Protein AF-A0A139CPJ2-F1 (afdb_monomer_lite)

Sequence (89 aa):
MESIEKDIKENTSNQSLSSYEMGRDDVNVICTYGKIAVWFGRQTPEVVVGRILISISRIDKSAVHEVEIVCPFEKITEYESHGYVLVLR

Structure (mmCIF, N/CA/C/O backbone):
data_AF-A0A139CPJ2-F1
#
_entry.id   AF-A0A139CPJ2-F1
#
loop_
_atom_site.group_PDB
_atom_site.id
_atom_site.type_symbol
_atom_site.label_atom_id
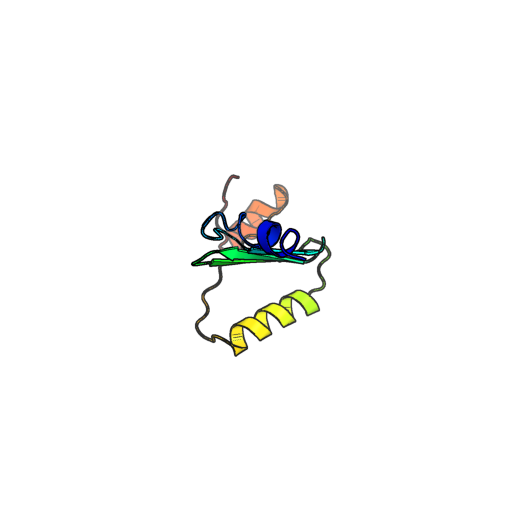_atom_site.label_alt_id
_atom_site.label_comp_id
_atom_site.label_asym_id
_atom_site.label_entity_id
_atom_site.label_seq_id
_atom_site.pdbx_PDB_ins_code
_atom_site.Cartn_x
_atom_site.Cartn_y
_atom_site.Cartn_z
_atom_site.occupancy
_atom_site.B_iso_or_equiv
_atom_site.auth_seq_id
_atom_site.auth_comp_id
_atom_site.auth_asym_id
_atom_site.auth_atom_id
_atom_site.pdbx_PDB_model_num
ATOM 1 N N . MET A 1 1 ? 17.478 -32.317 35.435 1.00 54.16 1 MET A N 1
ATOM 2 C CA . MET A 1 1 ? 16.232 -31.672 34.968 1.00 54.16 1 MET A CA 1
ATOM 3 C C . MET A 1 1 ? 16.108 -30.210 35.414 1.00 54.16 1 MET A C 1
ATOM 5 O O . MET A 1 1 ? 15.117 -29.600 35.073 1.00 54.16 1 MET A O 1
ATOM 9 N N . GLU A 1 2 ? 17.115 -29.603 36.060 1.00 49.72 2 GLU A N 1
ATOM 10 C CA . GLU A 1 2 ? 17.098 -28.164 36.415 1.00 49.72 2 GLU A CA 1
ATOM 11 C C . GLU A 1 2 ? 17.866 -27.260 35.431 1.00 49.72 2 GLU A C 1
ATOM 13 O O . GLU A 1 2 ? 17.843 -26.041 35.558 1.00 49.72 2 GLU A O 1
ATOM 18 N N . SER A 1 3 ? 18.552 -27.833 34.437 1.00 53.22 3 SER A N 1
ATOM 19 C CA . SER A 1 3 ? 19.384 -27.061 33.499 1.00 53.22 3 SER A CA 1
ATOM 20 C C . SER A 1 3 ? 18.646 -26.614 32.235 1.00 53.22 3 SER A C 1
ATOM 22 O O . SER A 1 3 ? 19.080 -25.662 31.612 1.00 53.22 3 SER A O 1
ATOM 24 N N . ILE A 1 4 ? 17.527 -27.252 31.871 1.00 51.25 4 ILE A N 1
ATOM 25 C CA . ILE A 1 4 ? 16.776 -26.924 30.640 1.00 51.25 4 ILE A CA 1
ATOM 26 C C . ILE A 1 4 ? 15.772 -25.783 30.887 1.00 51.25 4 ILE A C 1
ATOM 28 O O . ILE A 1 4 ? 15.510 -24.979 29.999 1.00 51.25 4 ILE A O 1
ATOM 32 N N . GLU A 1 5 ? 15.243 -25.649 32.108 1.00 45.84 5 GLU A N 1
ATOM 33 C CA . GLU A 1 5 ? 14.304 -24.567 32.453 1.00 45.84 5 GLU A CA 1
ATOM 34 C C . GLU A 1 5 ? 14.992 -23.207 32.643 1.00 45.84 5 GLU A C 1
ATOM 36 O O . GLU A 1 5 ? 14.337 -22.165 32.571 1.00 45.84 5 GLU A O 1
ATOM 41 N N . LYS A 1 6 ? 16.312 -23.198 32.865 1.00 43.88 6 LYS A N 1
ATOM 42 C CA . LYS A 1 6 ? 17.076 -21.966 33.087 1.00 43.88 6 LYS A CA 1
ATOM 43 C C . LYS A 1 6 ? 17.385 -21.225 31.780 1.00 43.88 6 LYS A C 1
ATOM 45 O O . LYS A 1 6 ? 17.365 -20.000 31.780 1.00 43.88 6 LYS A O 1
ATOM 50 N N . ASP A 1 7 ? 17.527 -21.949 30.669 1.00 42.25 7 ASP A N 1
ATOM 51 C CA . ASP A 1 7 ? 17.803 -21.369 29.344 1.00 42.25 7 ASP A CA 1
ATOM 52 C C . ASP A 1 7 ? 16.568 -20.737 28.672 1.00 42.25 7 ASP A C 1
ATOM 54 O O . ASP A 1 7 ? 16.701 -19.938 27.749 1.00 42.25 7 ASP A O 1
ATOM 58 N N . ILE A 1 8 ? 15.351 -21.028 29.150 1.00 53.00 8 ILE A N 1
ATOM 59 C CA . ILE A 1 8 ? 14.121 -20.377 28.654 1.00 53.00 8 ILE A CA 1
ATOM 60 C C . ILE A 1 8 ? 13.894 -19.023 29.352 1.00 53.00 8 ILE A C 1
ATOM 62 O O . ILE A 1 8 ? 13.169 -18.165 28.848 1.00 53.00 8 ILE A O 1
ATOM 66 N N . LYS A 1 9 ? 14.524 -18.796 30.512 1.00 48.12 9 LYS A N 1
ATOM 67 C CA . LYS A 1 9 ? 14.203 -17.675 31.407 1.00 48.12 9 LYS A CA 1
ATOM 68 C C . LYS A 1 9 ? 15.125 -16.459 31.283 1.00 48.12 9 LYS A C 1
ATOM 70 O O . LYS A 1 9 ? 14.962 -15.513 32.048 1.00 48.12 9 LYS A O 1
ATOM 75 N N . GLU A 1 10 ? 16.053 -16.453 30.329 1.00 48.94 10 GLU A N 1
ATOM 76 C CA . GLU A 1 10 ? 17.089 -15.416 30.243 1.00 48.94 10 GLU A CA 1
ATOM 77 C C . GLU A 1 10 ? 17.340 -14.927 28.808 1.00 48.94 10 GLU A C 1
ATOM 79 O O . GLU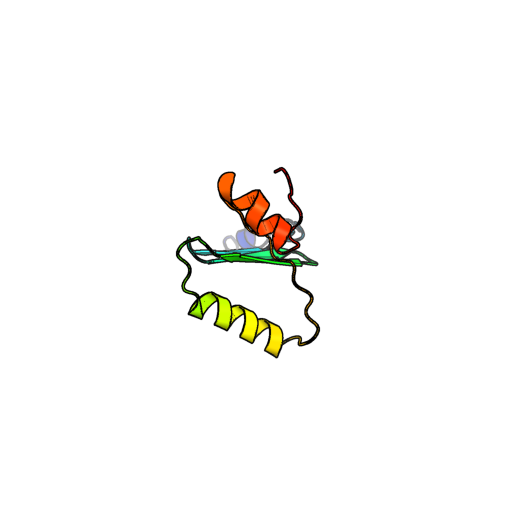 A 1 10 ? 18.471 -14.720 28.389 1.00 48.94 10 GLU A O 1
ATOM 84 N N . ASN A 1 11 ? 16.272 -14.719 28.030 1.00 48.28 11 ASN A N 1
ATOM 85 C CA . ASN A 1 11 ? 16.377 -13.875 26.834 1.00 48.28 11 ASN A CA 1
ATOM 86 C C . ASN A 1 11 ? 15.088 -13.125 26.472 1.00 48.28 11 ASN A C 1
ATOM 88 O O . ASN A 1 11 ? 14.847 -12.782 25.317 1.00 48.28 11 ASN A O 1
ATOM 92 N N . THR A 1 12 ? 14.257 -12.800 27.465 1.00 52.47 12 THR A N 1
ATOM 93 C CA . THR A 1 12 ? 13.301 -11.698 27.315 1.00 52.47 12 THR A CA 1
ATOM 94 C C . THR A 1 12 ? 14.060 -10.395 27.505 1.00 52.47 12 THR A C 1
ATOM 96 O O . THR A 1 12 ? 13.911 -9.704 28.515 1.00 52.47 12 THR A O 1
ATOM 99 N N . SER A 1 13 ? 14.902 -10.034 26.536 1.00 55.00 13 SER A N 1
ATOM 100 C CA . SER A 1 13 ? 15.157 -8.617 26.342 1.00 55.00 13 SER A CA 1
ATOM 101 C C . SER A 1 13 ? 13.775 -7.993 26.147 1.00 55.00 13 SER A C 1
ATOM 103 O O . SER A 1 13 ? 13.094 -8.335 25.180 1.00 55.00 13 SER A O 1
ATOM 105 N N . ASN A 1 14 ? 13.333 -7.144 27.079 1.00 55.31 14 ASN A N 1
ATOM 106 C CA . ASN A 1 14 ? 12.136 -6.303 26.960 1.00 55.31 14 ASN A CA 1
ATOM 107 C C . ASN A 1 14 ? 12.335 -5.265 25.837 1.00 55.31 14 ASN A C 1
ATOM 109 O O . ASN A 1 14 ? 12.137 -4.066 26.019 1.00 55.31 14 ASN A O 1
ATOM 113 N N . GLN A 1 15 ? 12.798 -5.707 24.672 1.00 55.97 15 GLN A N 1
ATOM 114 C CA . GLN A 1 15 ? 12.740 -4.939 23.455 1.00 55.97 15 GLN A CA 1
ATOM 115 C C . GLN A 1 15 ? 11.262 -4.890 23.108 1.00 55.97 15 GLN A C 1
ATOM 117 O O . GLN A 1 15 ? 10.672 -5.884 22.690 1.00 55.97 15 GLN A O 1
ATOM 122 N N . SER A 1 16 ? 10.648 -3.740 23.385 1.00 61.66 16 SER A N 1
ATOM 123 C CA . SER A 1 16 ? 9.316 -3.418 22.888 1.00 61.66 16 SER A CA 1
ATOM 124 C C . SER A 1 16 ? 9.326 -3.740 21.397 1.00 61.66 16 SER A C 1
ATOM 126 O O . SER A 1 16 ? 10.096 -3.124 20.655 1.00 61.66 16 SER A O 1
ATOM 128 N N . LEU A 1 17 ? 8.534 -4.729 20.984 1.00 62.53 17 LEU A N 1
ATOM 129 C CA . LEU A 1 17 ? 8.438 -5.137 19.592 1.00 62.53 17 LEU A CA 1
ATOM 130 C C . LEU A 1 17 ? 7.998 -3.907 18.787 1.00 62.53 17 LEU A C 1
ATOM 132 O O . LEU A 1 17 ? 6.854 -3.469 18.882 1.00 62.53 17 LEU A O 1
ATOM 136 N N . SER A 1 18 ? 8.935 -3.285 18.074 1.00 78.19 18 SER A N 1
ATOM 137 C CA . SER A 1 18 ? 8.680 -2.026 17.367 1.00 78.19 18 SER A CA 1
ATOM 138 C C . SER A 1 18 ? 7.875 -2.259 16.092 1.00 78.19 18 SER A C 1
ATOM 140 O O . SER A 1 18 ? 7.140 -1.375 15.646 1.00 78.19 18 SER A O 1
ATOM 142 N N . SER A 1 19 ? 7.999 -3.461 15.521 1.00 82.06 19 SER A N 1
ATOM 143 C CA . SER A 1 19 ? 7.277 -3.889 14.333 1.00 82.06 19 SER A CA 1
ATOM 144 C C . SER A 1 19 ? 7.166 -5.413 14.244 1.00 82.06 19 SER A C 1
ATOM 146 O O . SER A 1 19 ? 7.990 -6.140 14.799 1.00 82.06 19 SER A O 1
ATOM 148 N N . TYR A 1 20 ? 6.137 -5.880 13.544 1.00 85.44 20 TYR A N 1
ATOM 149 C CA . TYR A 1 20 ? 5.927 -7.268 13.157 1.00 85.44 20 TYR A CA 1
ATOM 150 C C . TYR A 1 20 ? 5.784 -7.337 11.639 1.00 85.44 20 TYR A C 1
ATOM 152 O O . TYR A 1 20 ? 4.964 -6.615 11.075 1.00 85.44 20 TYR A O 1
ATOM 160 N N . GLU A 1 21 ? 6.559 -8.201 10.994 1.00 88.31 21 GLU A N 1
ATOM 161 C CA . GLU A 1 21 ? 6.538 -8.394 9.546 1.00 88.31 21 GLU A CA 1
ATOM 162 C C . GLU A 1 21 ? 6.143 -9.835 9.216 1.00 88.31 21 GLU A C 1
ATOM 164 O O . GLU A 1 21 ? 6.676 -10.788 9.788 1.00 88.31 21 GLU A O 1
ATOM 169 N N . MET A 1 22 ? 5.185 -9.995 8.306 1.00 85.31 22 MET A N 1
ATOM 170 C CA . MET A 1 22 ? 4.744 -11.291 7.803 1.00 85.31 22 MET A CA 1
ATOM 171 C C . MET A 1 22 ? 4.358 -11.158 6.335 1.00 85.31 22 MET A C 1
ATOM 173 O O . MET A 1 22 ? 3.496 -10.354 5.981 1.00 85.31 22 MET A O 1
ATOM 177 N N . GLY A 1 23 ? 4.922 -12.011 5.486 1.00 83.81 23 GLY A N 1
ATOM 178 C CA . GLY A 1 23 ? 4.632 -11.945 4.066 1.00 83.81 23 GLY A CA 1
ATOM 179 C C . GLY A 1 23 ? 5.249 -13.053 3.234 1.00 83.81 23 GLY A C 1
ATOM 180 O O . GLY A 1 23 ? 5.954 -13.935 3.726 1.00 83.81 23 GLY A O 1
ATOM 181 N N . ARG A 1 24 ? 4.945 -12.976 1.943 1.00 79.69 24 ARG A N 1
ATOM 182 C CA . ARG A 1 24 ? 5.581 -13.690 0.835 1.00 79.69 24 ARG A CA 1
ATOM 183 C C . ARG A 1 24 ? 6.024 -12.651 -0.203 1.00 79.69 24 ARG A C 1
ATOM 185 O O . ARG A 1 24 ? 5.733 -11.467 -0.056 1.00 79.69 24 ARG A O 1
ATOM 192 N N . ASP A 1 25 ? 6.692 -13.092 -1.264 1.00 82.44 25 ASP A N 1
ATOM 193 C CA . ASP A 1 25 ? 7.221 -12.204 -2.314 1.00 82.44 25 ASP A CA 1
ATOM 194 C C . ASP A 1 25 ? 6.144 -11.352 -3.023 1.00 82.44 25 ASP A C 1
ATOM 196 O O . ASP A 1 25 ? 6.461 -10.353 -3.668 1.00 82.44 25 ASP A O 1
ATOM 200 N N . ASP A 1 26 ? 4.871 -11.742 -2.930 1.00 85.31 26 ASP A N 1
ATOM 201 C CA . ASP A 1 26 ? 3.724 -11.089 -3.562 1.00 85.31 26 ASP A CA 1
ATOM 202 C C . ASP A 1 26 ? 2.883 -10.237 -2.598 1.00 85.31 26 ASP A C 1
ATOM 204 O O . ASP A 1 26 ? 2.248 -9.273 -3.025 1.00 85.31 26 ASP A O 1
ATOM 208 N N . VAL A 1 27 ? 2.855 -10.540 -1.302 1.00 88.81 27 VAL A N 1
ATOM 209 C CA . VAL A 1 27 ? 2.127 -9.740 -0.307 1.00 88.81 27 VAL A CA 1
ATOM 210 C C . VAL A 1 27 ? 2.904 -9.711 0.995 1.00 88.81 27 VAL A C 1
ATOM 212 O O . VAL A 1 27 ? 3.192 -10.761 1.567 1.00 88.81 27 VAL A O 1
ATOM 215 N N . ASN A 1 28 ? 3.170 -8.509 1.500 1.00 92.44 28 ASN A N 1
ATOM 216 C CA . ASN A 1 28 ? 3.838 -8.315 2.781 1.00 92.44 28 ASN A CA 1
ATOM 217 C C . ASN A 1 28 ? 3.014 -7.416 3.702 1.00 92.44 28 ASN A C 1
ATOM 219 O O . ASN A 1 28 ? 2.437 -6.424 3.256 1.00 92.44 28 ASN A O 1
ATOM 223 N N . VAL A 1 29 ? 2.963 -7.759 4.984 1.00 91.19 29 VAL A N 1
ATOM 224 C CA . VAL A 1 29 ? 2.261 -7.003 6.020 1.00 91.19 29 VAL A CA 1
ATOM 225 C C . VAL A 1 29 ? 3.260 -6.598 7.086 1.00 91.19 29 VAL A C 1
ATOM 227 O O . VAL A 1 29 ? 3.932 -7.445 7.669 1.00 91.19 29 VAL A O 1
ATOM 230 N N . ILE A 1 30 ? 3.318 -5.299 7.364 1.00 91.06 30 ILE A N 1
ATOM 231 C CA . ILE A 1 30 ? 4.156 -4.716 8.407 1.00 91.06 30 ILE A CA 1
ATOM 232 C C . ILE A 1 30 ? 3.242 -3.991 9.391 1.00 91.06 30 ILE A C 1
ATOM 234 O O . ILE A 1 30 ? 2.560 -3.030 9.036 1.00 91.06 30 ILE A O 1
ATOM 238 N N . CYS A 1 31 ? 3.239 -4.439 10.638 1.00 89.25 31 CYS A N 1
ATOM 239 C CA . CYS A 1 31 ? 2.457 -3.855 11.718 1.00 89.25 31 CYS A CA 1
ATOM 240 C C . CYS A 1 31 ? 3.384 -3.164 12.713 1.00 89.25 31 CYS A C 1
ATOM 242 O O . CYS A 1 31 ? 4.318 -3.778 13.217 1.00 89.25 31 CYS A O 1
ATOM 244 N N . THR A 1 32 ? 3.103 -1.909 13.042 1.00 88.56 32 THR A N 1
ATOM 245 C CA . THR A 1 32 ? 3.716 -1.175 14.157 1.00 88.56 32 THR A CA 1
ATOM 246 C C . THR A 1 32 ? 2.640 -0.798 15.174 1.00 88.56 32 THR A C 1
ATOM 248 O O . THR A 1 32 ? 1.457 -1.067 14.967 1.00 88.56 32 THR A O 1
ATOM 251 N N . TYR A 1 33 ? 3.021 -0.138 16.271 1.00 83.62 33 TYR A N 1
ATOM 252 C CA . TYR A 1 33 ? 2.085 0.257 17.333 1.00 83.62 33 TYR A CA 1
ATOM 253 C C . TYR A 1 33 ? 0.933 1.176 16.867 1.00 83.62 33 TYR A C 1
ATOM 255 O O . TYR A 1 33 ? -0.082 1.273 17.547 1.00 83.62 33 TYR A O 1
ATOM 263 N N . GLY A 1 34 ? 1.059 1.841 15.713 1.00 82.06 34 GLY A N 1
ATOM 264 C CA . GLY A 1 34 ? 0.036 2.768 15.208 1.00 82.06 34 GLY A CA 1
ATOM 265 C C . GLY A 1 34 ? -0.262 2.667 13.715 1.00 82.06 34 GLY A C 1
ATOM 266 O O . GLY A 1 34 ? -1.034 3.472 13.204 1.00 82.06 34 GLY A O 1
ATOM 267 N N . LYS A 1 35 ? 0.352 1.723 12.994 1.00 84.06 35 LYS A N 1
ATOM 268 C CA . LYS A 1 35 ? 0.178 1.591 11.545 1.00 84.06 35 LYS A CA 1
ATOM 269 C C . LYS A 1 35 ? 0.199 0.129 11.134 1.00 84.06 35 LYS A C 1
ATOM 271 O O . LYS A 1 35 ? 1.068 -0.629 11.553 1.00 84.06 35 LYS A O 1
ATOM 276 N N . ILE A 1 36 ? -0.721 -0.227 10.249 1.00 87.56 36 ILE A N 1
ATOM 277 C CA . ILE A 1 36 ? -0.660 -1.460 9.470 1.00 87.56 36 ILE A CA 1
ATOM 278 C C . ILE A 1 36 ? -0.344 -1.038 8.038 1.00 87.56 36 ILE A C 1
ATOM 280 O O . ILE A 1 36 ? -1.087 -0.2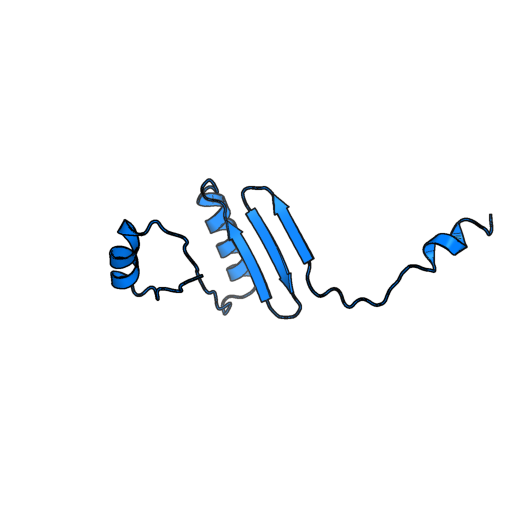62 7.440 1.00 87.56 36 ILE A O 1
ATOM 284 N N . ALA A 1 37 ? 0.777 -1.504 7.504 1.00 88.56 37 ALA A N 1
ATOM 285 C CA . ALA A 1 37 ? 1.158 -1.321 6.114 1.00 88.56 37 ALA A CA 1
ATOM 286 C C . ALA A 1 37 ? 1.015 -2.657 5.387 1.00 88.56 37 ALA A C 1
ATOM 288 O O . ALA A 1 37 ? 1.525 -3.676 5.850 1.00 88.56 37 ALA A O 1
ATOM 289 N N . VAL A 1 38 ? 0.329 -2.645 4.247 1.00 90.38 38 VAL A N 1
ATOM 290 C CA . VAL A 1 38 ? 0.214 -3.806 3.364 1.00 90.38 38 VAL A CA 1
ATOM 291 C C . VAL A 1 38 ? 0.844 -3.434 2.035 1.00 90.38 38 VAL A C 1
ATOM 293 O O . VAL A 1 38 ? 0.454 -2.446 1.416 1.00 90.38 38 VAL A O 1
ATOM 296 N N . TRP A 1 39 ? 1.828 -4.215 1.612 1.00 91.25 39 TRP A N 1
ATOM 297 C CA . TRP A 1 39 ? 2.481 -4.072 0.323 1.00 91.25 39 TRP A CA 1
ATOM 298 C C . TRP A 1 39 ? 2.039 -5.193 -0.611 1.00 91.25 39 TRP A C 1
ATOM 300 O O . TRP A 1 39 ? 1.981 -6.359 -0.216 1.00 91.25 39 TRP A O 1
ATOM 310 N N . PHE A 1 40 ? 1.754 -4.827 -1.858 1.00 90.88 40 PHE A N 1
ATOM 311 C CA . PHE A 1 40 ? 1.394 -5.749 -2.926 1.00 90.88 40 PHE A CA 1
ATOM 312 C C . PHE A 1 40 ? 2.485 -5.724 -3.995 1.00 90.88 40 PHE A C 1
ATOM 314 O O . PHE A 1 40 ? 2.821 -4.666 -4.533 1.00 90.88 40 PHE A O 1
ATOM 321 N N . GLY A 1 41 ? 3.028 -6.891 -4.315 1.00 88.44 41 GLY A N 1
ATOM 322 C CA . GLY A 1 41 ? 3.956 -7.063 -5.418 1.00 88.44 41 GLY A CA 1
ATOM 323 C C . GLY A 1 41 ? 3.305 -6.812 -6.776 1.00 88.44 41 GLY A C 1
ATOM 324 O O . GLY A 1 41 ? 2.088 -6.833 -6.947 1.00 88.44 41 GLY A O 1
ATOM 325 N N . ARG A 1 42 ? 4.139 -6.606 -7.802 1.00 82.50 42 ARG A N 1
ATOM 326 C CA . ARG A 1 42 ? 3.654 -6.294 -9.162 1.00 82.50 42 ARG A CA 1
ATOM 327 C C . ARG A 1 42 ? 2.780 -7.391 -9.773 1.00 82.50 42 ARG A C 1
ATOM 329 O O . ARG A 1 42 ? 2.003 -7.105 -10.672 1.00 82.50 42 ARG A O 1
ATOM 336 N N . GLN A 1 43 ? 2.963 -8.639 -9.343 1.00 87.94 43 GLN A N 1
ATOM 337 C CA . GLN A 1 43 ? 2.233 -9.797 -9.867 1.00 87.94 43 GLN A CA 1
ATOM 338 C C . GLN A 1 43 ? 1.057 -10.213 -8.978 1.00 87.94 43 GLN A C 1
ATOM 340 O O . GLN A 1 43 ? 0.447 -11.254 -9.219 1.00 87.94 43 GLN A O 1
ATOM 345 N N . THR A 1 44 ? 0.733 -9.429 -7.949 1.00 88.88 44 THR A N 1
ATOM 346 C CA . THR A 1 44 ? -0.339 -9.777 -7.023 1.00 88.88 44 THR A CA 1
ATOM 347 C C . THR A 1 44 ? -1.685 -9.725 -7.738 1.00 88.88 44 THR A C 1
ATOM 349 O O . THR A 1 44 ? -2.047 -8.680 -8.281 1.00 88.88 44 THR A O 1
ATOM 352 N N . PRO A 1 45 ? -2.460 -10.825 -7.744 1.00 91.12 45 PRO A N 1
ATOM 353 C CA . PRO A 1 45 ? -3.750 -10.844 -8.416 1.00 91.12 45 PRO A CA 1
ATOM 354 C C . PRO A 1 45 ? -4.724 -9.830 -7.805 1.00 91.12 45 PRO A C 1
ATOM 356 O O . PRO A 1 45 ? -4.852 -9.748 -6.582 1.00 91.12 45 PRO A O 1
ATOM 359 N N . GLU A 1 46 ? -5.499 -9.138 -8.642 1.00 89.69 46 GLU A N 1
ATOM 360 C CA . GLU A 1 46 ? -6.504 -8.157 -8.192 1.00 89.69 46 GLU A CA 1
ATOM 361 C C . GLU A 1 46 ? -7.499 -8.746 -7.180 1.00 89.69 46 GLU A C 1
ATOM 363 O O . GLU A 1 46 ? -7.917 -8.075 -6.239 1.00 89.69 46 GLU A O 1
ATOM 368 N N . VAL A 1 47 ? -7.833 -10.036 -7.314 1.00 93.38 47 VAL A N 1
ATOM 369 C CA . VAL A 1 47 ? -8.709 -10.745 -6.367 1.00 93.38 47 VAL A CA 1
ATOM 370 C C . VAL A 1 47 ? -8.132 -10.790 -4.947 1.00 93.38 47 VAL A C 1
ATOM 372 O O . VAL A 1 47 ? -8.890 -10.749 -3.977 1.00 93.38 47 VAL A O 1
ATOM 375 N N . VAL A 1 48 ? -6.806 -10.857 -4.805 1.00 90.75 48 VAL A N 1
ATOM 376 C CA . VAL A 1 48 ? -6.125 -10.855 -3.503 1.00 90.75 48 VAL A CA 1
ATOM 377 C C . VAL A 1 48 ? -6.197 -9.460 -2.892 1.00 90.75 48 VAL A C 1
ATOM 379 O O . VAL A 1 48 ? -6.623 -9.325 -1.744 1.00 90.75 48 VAL A O 1
ATOM 382 N N . VAL A 1 49 ? -5.885 -8.429 -3.684 1.00 90.69 49 VAL A N 1
ATOM 383 C CA . VAL A 1 49 ? -5.989 -7.019 -3.274 1.00 90.69 49 VAL A CA 1
ATOM 384 C C . VAL A 1 49 ? -7.415 -6.702 -2.816 1.00 90.69 49 VAL A C 1
ATOM 386 O O . VAL A 1 49 ? -7.628 -6.252 -1.690 1.00 90.69 49 VAL A O 1
ATOM 389 N N . GLY A 1 50 ? -8.414 -7.031 -3.639 1.00 90.38 50 GLY A N 1
ATOM 390 C CA . GLY A 1 50 ? -9.822 -6.788 -3.335 1.00 90.38 50 GLY A CA 1
ATOM 391 C C . GLY A 1 50 ? -10.294 -7.511 -2.073 1.00 90.38 50 GLY A C 1
ATOM 392 O O . GLY A 1 50 ? -10.978 -6.916 -1.242 1.00 90.38 50 GLY A O 1
ATOM 393 N N . ARG A 1 51 ? -9.893 -8.774 -1.869 1.00 92.50 51 ARG A N 1
ATOM 394 C CA . ARG A 1 51 ? -10.230 -9.517 -0.642 1.00 92.50 51 ARG A CA 1
ATOM 395 C C . ARG A 1 51 ? -9.655 -8.863 0.608 1.00 92.50 51 ARG A C 1
ATOM 397 O O . ARG A 1 51 ? -10.352 -8.817 1.617 1.00 92.50 51 ARG A O 1
ATOM 404 N N . ILE A 1 52 ? -8.428 -8.352 0.550 1.00 89.88 52 ILE A N 1
ATOM 405 C CA . ILE A 1 52 ? -7.795 -7.679 1.690 1.00 89.88 52 ILE A CA 1
ATOM 406 C C . ILE A 1 52 ? -8.528 -6.373 2.017 1.00 89.88 52 ILE A C 1
ATOM 408 O O . ILE A 1 52 ? -8.908 -6.168 3.169 1.00 89.88 52 ILE A O 1
ATOM 412 N N . LEU A 1 53 ? -8.833 -5.548 1.013 1.00 88.94 53 LEU A N 1
ATOM 413 C CA . LEU A 1 53 ? -9.596 -4.307 1.205 1.00 88.94 53 LEU A CA 1
ATOM 414 C C . LEU A 1 53 ? -11.010 -4.570 1.760 1.00 88.94 53 LEU A C 1
ATOM 416 O O . LEU A 1 53 ? -11.473 -3.881 2.672 1.00 88.94 53 LEU A O 1
ATOM 420 N N . ILE A 1 54 ? -11.690 -5.614 1.273 1.00 89.75 54 ILE A N 1
ATOM 421 C CA . ILE A 1 54 ? -13.001 -6.025 1.797 1.00 89.75 54 ILE A CA 1
ATOM 422 C C . ILE A 1 54 ? -12.884 -6.500 3.251 1.00 89.75 54 ILE A C 1
ATOM 424 O O . ILE A 1 54 ? -13.725 -6.151 4.076 1.00 89.75 54 ILE A O 1
ATOM 428 N N . SER A 1 55 ? -11.855 -7.274 3.592 1.00 89.44 55 SER A N 1
ATOM 429 C CA . SER A 1 55 ? -11.626 -7.713 4.971 1.00 89.44 55 SER A CA 1
ATOM 430 C C . SER A 1 55 ? -11.399 -6.535 5.919 1.00 89.44 55 SER A C 1
ATOM 432 O O . SER A 1 55 ? -12.008 -6.507 6.985 1.00 89.44 55 SER A O 1
ATOM 434 N N . ILE A 1 56 ? -10.602 -5.540 5.517 1.00 88.00 56 ILE A N 1
ATOM 435 C CA . ILE A 1 56 ? -10.366 -4.327 6.316 1.00 88.00 56 ILE A CA 1
ATOM 436 C C . ILE A 1 56 ? -11.680 -3.562 6.524 1.00 88.00 56 ILE A C 1
ATOM 438 O O . ILE A 1 56 ? -12.051 -3.284 7.661 1.00 88.00 56 ILE A O 1
ATOM 442 N N . SER A 1 57 ? -12.440 -3.310 5.453 1.00 85.88 57 SER A N 1
ATOM 443 C CA . SER A 1 57 ? -13.703 -2.553 5.540 1.00 85.88 57 SER A CA 1
ATOM 444 C C . SER A 1 57 ? -14.803 -3.251 6.350 1.00 85.88 57 SER A C 1
ATOM 446 O O . SER A 1 57 ? -15.704 -2.595 6.875 1.00 85.88 57 SER A O 1
ATOM 448 N N . ARG A 1 58 ? -14.751 -4.585 6.474 1.00 90.19 58 ARG A N 1
ATOM 449 C CA . ARG A 1 58 ? -15.649 -5.348 7.356 1.00 90.19 58 ARG A CA 1
ATOM 450 C C . ARG A 1 58 ? -15.335 -5.152 8.836 1.00 90.19 58 ARG A C 1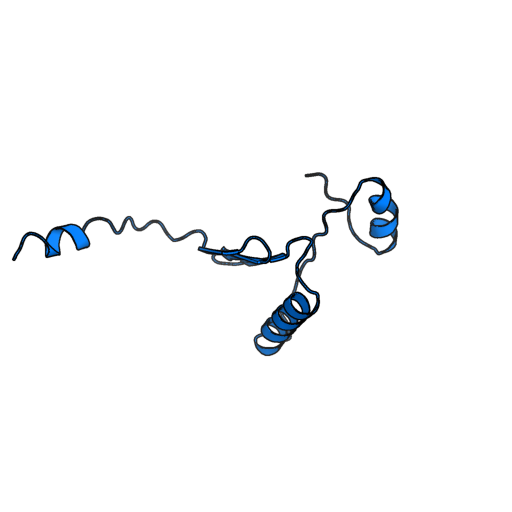
ATOM 452 O O . ARG A 1 58 ? -16.255 -5.255 9.642 1.00 90.19 58 ARG A O 1
ATOM 459 N N . ILE A 1 59 ? -14.070 -4.913 9.177 1.00 89.12 59 ILE A N 1
ATOM 460 C CA . ILE A 1 59 ? -13.622 -4.688 10.556 1.00 89.12 59 ILE A CA 1
ATOM 461 C C . ILE A 1 59 ? -13.876 -3.233 10.944 1.00 89.12 59 ILE A C 1
ATOM 463 O O . ILE A 1 59 ? -14.505 -2.972 11.965 1.00 89.12 59 ILE A O 1
ATOM 467 N N . ASP A 1 60 ? -13.434 -2.300 10.103 1.00 85.31 60 ASP A N 1
ATOM 468 C CA . ASP A 1 60 ? -13.612 -0.872 10.322 1.00 85.31 60 ASP A CA 1
ATOM 469 C C . ASP A 1 60 ? -14.027 -0.177 9.021 1.00 85.31 60 ASP A C 1
ATOM 471 O O . ASP A 1 60 ? -13.253 -0.032 8.075 1.00 85.31 60 ASP A O 1
ATOM 475 N N . LYS A 1 61 ? -15.282 0.280 8.992 1.00 81.75 61 LYS A N 1
ATOM 476 C CA . LYS A 1 61 ? -15.849 1.021 7.857 1.00 81.75 61 LYS A CA 1
ATOM 477 C C . LYS A 1 61 ? -15.304 2.445 7.745 1.00 81.75 61 LYS A C 1
ATOM 479 O O . LYS A 1 61 ? -15.481 3.069 6.705 1.00 81.75 61 LYS A O 1
ATOM 484 N N . SER A 1 62 ? -14.701 2.962 8.813 1.00 84.44 62 SER A N 1
ATOM 485 C CA . SER A 1 62 ? -14.091 4.289 8.880 1.00 84.44 62 SER A CA 1
ATOM 486 C C . SER A 1 62 ? -12.580 4.270 8.650 1.00 84.44 62 SER A C 1
ATOM 488 O O . SER A 1 62 ? -11.947 5.320 8.730 1.00 84.44 62 SER A O 1
ATOM 490 N N . ALA A 1 63 ? -12.010 3.103 8.324 1.00 80.69 63 ALA A N 1
ATOM 491 C CA . ALA A 1 63 ? -10.587 2.955 8.065 1.00 80.69 63 ALA A CA 1
ATOM 492 C C . ALA A 1 63 ? -10.118 3.912 6.955 1.00 80.69 63 ALA A C 1
ATOM 494 O O . ALA A 1 63 ? -10.501 3.796 5.785 1.00 80.69 63 ALA A O 1
ATOM 495 N N . VAL A 1 64 ? -9.255 4.853 7.333 1.00 78.94 64 VAL A N 1
ATOM 496 C CA . VAL A 1 64 ? -8.558 5.743 6.402 1.00 78.94 64 VAL A CA 1
ATOM 497 C C . VAL A 1 64 ? -7.361 4.991 5.829 1.00 78.94 64 VAL A C 1
ATOM 499 O O . VAL A 1 64 ? -6.634 4.321 6.561 1.00 78.94 64 VAL A O 1
ATOM 502 N N . HIS A 1 65 ? -7.162 5.084 4.518 1.00 77.75 65 HIS A N 1
ATOM 503 C CA . HIS A 1 65 ? -6.071 4.419 3.816 1.00 77.75 65 HIS A CA 1
ATOM 504 C C . HIS A 1 65 ? -5.349 5.408 2.903 1.00 77.75 65 HIS A C 1
ATOM 506 O O . HIS A 1 65 ? -5.967 6.288 2.307 1.00 77.75 65 HIS A O 1
ATOM 512 N N . GLU A 1 66 ? -4.037 5.234 2.793 1.00 80.62 66 GLU A N 1
ATOM 513 C CA . GLU A 1 66 ? -3.175 5.961 1.866 1.00 80.62 66 GLU A CA 1
ATOM 514 C C . GLU A 1 66 ? -2.631 4.967 0.840 1.00 80.62 66 GLU A C 1
ATOM 516 O O . GLU A 1 66 ? -2.281 3.836 1.189 1.00 80.62 66 GLU A O 1
ATOM 521 N N . VAL A 1 67 ? -2.576 5.377 -0.427 1.00 82.56 67 VAL A N 1
ATOM 522 C CA . VAL A 1 67 ? -2.077 4.545 -1.525 1.00 82.56 67 VAL A CA 1
ATOM 523 C C . VAL A 1 67 ? -0.822 5.192 -2.094 1.00 82.56 67 VAL A C 1
ATOM 525 O O . VAL A 1 67 ? -0.868 6.313 -2.592 1.00 82.56 67 VAL A O 1
ATOM 528 N N . GLU A 1 68 ? 0.292 4.465 -2.048 1.00 85.81 68 GLU A N 1
ATOM 529 C CA . GLU A 1 68 ? 1.533 4.830 -2.730 1.00 85.81 68 GLU A CA 1
ATOM 530 C C . GLU A 1 68 ? 1.726 3.907 -3.941 1.00 85.81 68 GLU A C 1
ATOM 532 O O . GLU A 1 68 ? 1.625 2.684 -3.825 1.00 85.81 68 GLU A O 1
ATOM 537 N N . ILE A 1 69 ? 2.012 4.486 -5.110 1.00 85.19 69 ILE A N 1
ATOM 538 C CA . ILE A 1 69 ? 2.239 3.742 -6.354 1.00 85.19 69 ILE A CA 1
ATOM 539 C C . ILE A 1 69 ? 3.650 4.042 -6.850 1.00 85.19 69 ILE A C 1
ATOM 541 O O . ILE A 1 69 ? 3.997 5.192 -7.107 1.00 85.19 69 ILE A O 1
ATOM 545 N N . VAL A 1 70 ? 4.456 2.995 -7.032 1.00 88.69 70 VAL A N 1
ATOM 546 C CA . VAL A 1 70 ? 5.753 3.105 -7.709 1.00 88.69 70 VAL A CA 1
ATOM 547 C C . VAL A 1 70 ? 5.523 2.941 -9.206 1.00 88.69 70 VAL A C 1
ATOM 549 O O . VAL A 1 70 ? 5.052 1.893 -9.652 1.00 88.69 70 VAL A O 1
ATOM 552 N N . CYS A 1 71 ? 5.859 3.965 -9.987 1.00 87.31 71 CYS A N 1
ATOM 553 C CA . CYS A 1 71 ? 5.661 3.967 -11.432 1.00 87.31 71 CYS A CA 1
ATOM 554 C C . CYS A 1 71 ? 6.934 4.370 -12.201 1.00 87.31 71 CYS A C 1
ATOM 556 O O . CYS A 1 71 ? 7.834 4.983 -11.622 1.00 87.31 71 CYS A O 1
ATOM 558 N N . PRO A 1 72 ? 7.041 4.007 -13.495 1.00 91.00 72 PRO A N 1
ATOM 559 C CA . PRO A 1 72 ? 8.075 4.531 -14.385 1.00 91.00 72 PRO A CA 1
ATOM 560 C C . PRO A 1 72 ? 7.962 6.048 -14.565 1.00 91.00 72 PRO A C 1
ATOM 562 O O . PRO A 1 72 ? 6.868 6.606 -14.460 1.00 91.00 72 PRO A O 1
ATOM 565 N N . PHE A 1 73 ? 9.076 6.696 -14.909 1.00 92.44 73 PHE A N 1
ATOM 566 C CA . PHE A 1 73 ? 9.152 8.149 -15.084 1.00 92.44 73 PHE A CA 1
ATOM 567 C C . PHE A 1 73 ? 8.117 8.679 -16.087 1.00 92.44 73 PHE A C 1
ATOM 569 O O . PHE A 1 73 ? 7.477 9.701 -15.857 1.00 92.44 73 PHE A O 1
ATOM 576 N N . GLU A 1 74 ? 7.884 7.938 -17.167 1.00 96.00 74 GLU A N 1
ATOM 577 C CA . GLU A 1 74 ? 6.980 8.319 -18.253 1.00 96.00 74 GLU A CA 1
ATOM 578 C C . GLU A 1 74 ? 5.511 8.380 -17.810 1.00 96.00 74 GLU A C 1
ATOM 580 O O . GLU A 1 74 ? 4.697 9.026 -18.466 1.00 96.00 74 GLU A O 1
ATOM 585 N N . LYS A 1 75 ? 5.164 7.719 -16.698 1.00 94.88 75 LYS A N 1
ATOM 586 C CA . LYS A 1 75 ? 3.803 7.695 -16.151 1.00 94.88 75 LYS A CA 1
ATOM 587 C C . LYS A 1 75 ? 3.549 8.756 -15.086 1.00 94.88 75 LYS A C 1
ATOM 589 O O . LYS A 1 75 ? 2.407 8.904 -14.662 1.00 94.88 75 LYS A O 1
ATOM 594 N N . ILE A 1 76 ? 4.567 9.505 -14.654 1.00 93.75 76 ILE A N 1
ATOM 595 C CA . ILE A 1 76 ? 4.416 10.491 -13.573 1.00 93.75 76 ILE A CA 1
ATOM 596 C C . ILE A 1 76 ? 3.331 11.514 -13.922 1.00 93.75 76 ILE A C 1
ATOM 598 O O . ILE A 1 76 ? 2.396 11.687 -13.147 1.00 93.75 76 ILE A O 1
ATOM 602 N N . THR A 1 77 ? 3.384 12.112 -15.116 1.00 94.44 77 THR A N 1
ATOM 603 C CA . THR A 1 77 ? 2.398 13.117 -15.552 1.00 94.44 77 THR A CA 1
ATOM 604 C C . THR A 1 77 ? 0.974 12.557 -15.616 1.00 94.44 77 THR A C 1
ATOM 606 O O . THR A 1 77 ? 0.016 13.255 -15.285 1.00 94.44 77 THR A O 1
ATOM 609 N N . GLU A 1 78 ? 0.819 11.288 -16.006 1.00 95.56 78 GLU A N 1
ATOM 610 C CA . GLU A 1 78 ? -0.476 10.603 -15.988 1.00 95.56 78 GLU A CA 1
ATOM 611 C C . GLU A 1 78 ? -1.007 10.502 -14.550 1.00 95.56 78 GLU A C 1
ATOM 613 O O . GLU A 1 78 ? -2.142 10.893 -14.288 1.00 95.56 78 GLU A O 1
ATOM 618 N N . TYR A 1 79 ? -0.201 10.039 -13.593 1.00 93.69 79 TYR A N 1
ATOM 619 C CA . TYR A 1 79 ? -0.629 9.934 -12.195 1.00 93.69 79 TYR A CA 1
ATOM 620 C C . TYR A 1 79 ? -0.875 11.300 -11.542 1.00 93.69 79 TYR A C 1
ATOM 622 O O . TYR A 1 79 ? -1.874 11.460 -10.842 1.00 93.69 79 TYR A O 1
ATOM 630 N N . GLU A 1 80 ? -0.055 12.314 -11.816 1.00 92.31 80 GLU A N 1
ATOM 631 C CA . GLU A 1 80 ? -0.305 13.679 -11.335 1.00 92.31 80 GLU A CA 1
ATOM 632 C C . GLU A 1 80 ? -1.655 14.216 -11.833 1.00 92.31 80 GLU A C 1
ATOM 634 O O . GLU A 1 80 ? -2.405 14.817 -11.063 1.00 92.31 80 GLU A O 1
ATOM 639 N N . SER A 1 81 ? -2.034 13.922 -13.084 1.00 93.81 81 SER A N 1
ATOM 640 C CA . SER A 1 81 ? -3.348 14.308 -13.622 1.00 93.81 81 SER A CA 1
ATOM 641 C C . SER A 1 81 ? -4.531 13.615 -12.926 1.00 93.81 81 SER A C 1
ATOM 643 O O . SER A 1 81 ? -5.634 14.159 -12.900 1.00 93.81 81 SER A O 1
ATOM 645 N N . HIS A 1 82 ? -4.297 12.455 -1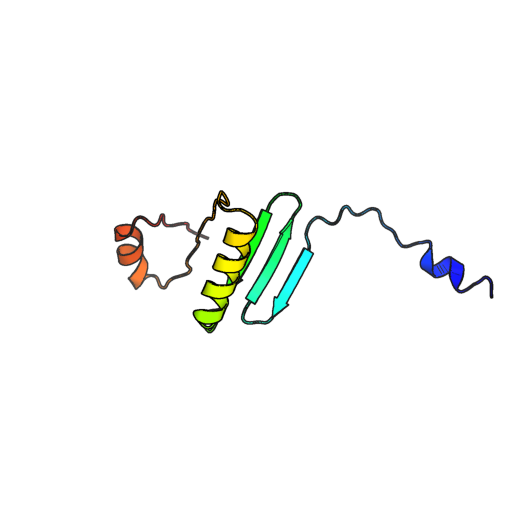2.304 1.00 93.31 82 HIS A N 1
ATOM 646 C CA . HIS A 1 82 ? -5.273 11.739 -11.477 1.00 93.31 82 HIS A CA 1
ATOM 647 C C . HIS A 1 82 ? -5.280 12.205 -10.008 1.00 93.31 82 HIS A C 1
ATOM 649 O O . HIS A 1 82 ? -5.991 11.625 -9.187 1.00 93.31 82 HIS A O 1
ATOM 655 N N . GLY A 1 83 ? -4.509 13.242 -9.663 1.00 90.31 83 GLY A N 1
ATOM 656 C CA . GLY A 1 83 ? -4.461 13.824 -8.321 1.00 90.31 83 GLY A CA 1
ATOM 657 C C . GLY A 1 83 ? -3.451 13.173 -7.374 1.00 90.31 83 GLY A C 1
ATOM 658 O O . GLY A 1 83 ? -3.500 13.435 -6.173 1.00 90.31 83 GLY A O 1
ATOM 659 N N . TYR A 1 84 ? -2.538 12.340 -7.883 1.00 92.00 84 TYR A N 1
ATOM 6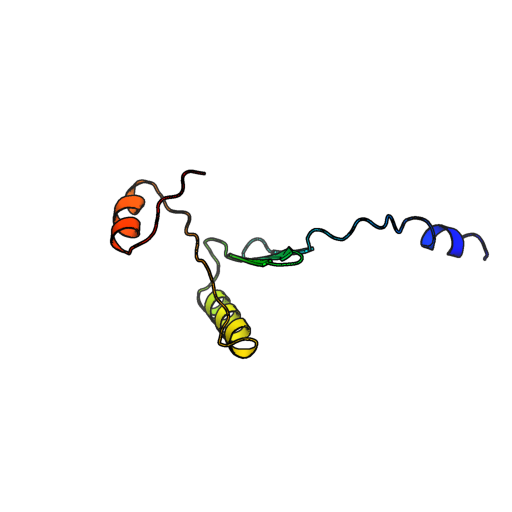60 C CA . TYR A 1 84 ? -1.429 11.821 -7.081 1.00 92.00 84 TYR A CA 1
ATOM 661 C C . TYR A 1 84 ? -0.366 12.905 -6.871 1.00 92.00 84 TYR A C 1
ATOM 663 O O . TYR A 1 84 ? -0.126 13.738 -7.743 1.00 92.00 84 TYR A O 1
ATOM 671 N N . VAL A 1 85 ? 0.303 12.867 -5.718 1.00 93.12 85 VAL A N 1
ATOM 672 C CA . VAL A 1 85 ? 1.431 13.752 -5.405 1.00 93.12 85 VAL A CA 1
ATOM 673 C C . VAL A 1 85 ? 2.732 12.994 -5.634 1.00 93.12 85 VAL A C 1
ATOM 675 O O . VAL A 1 85 ? 2.928 11.912 -5.079 1.00 93.12 85 VAL A O 1
ATOM 678 N N . LEU A 1 86 ? 3.635 13.566 -6.434 1.00 91.44 86 LEU A N 1
ATOM 679 C CA . LEU A 1 86 ? 4.969 13.011 -6.627 1.00 91.44 86 LEU A CA 1
ATOM 680 C C . LEU A 1 86 ? 5.779 13.116 -5.329 1.00 91.44 86 LEU A C 1
ATOM 682 O O . LEU A 1 86 ? 6.000 14.204 -4.798 1.00 91.44 86 LEU A O 1
ATOM 686 N N . VAL A 1 87 ? 6.280 11.977 -4.860 1.00 90.81 87 VAL A N 1
ATOM 687 C CA . VAL A 1 87 ? 7.233 11.903 -3.752 1.00 90.81 87 VAL A CA 1
ATOM 688 C C . VAL A 1 87 ? 8.549 11.361 -4.297 1.00 90.81 87 VAL A C 1
ATOM 690 O O . VAL A 1 87 ? 8.605 10.229 -4.774 1.00 90.81 87 VAL A O 1
ATOM 693 N N . LEU A 1 88 ? 9.608 12.170 -4.234 1.00 81.19 88 LEU A N 1
ATOM 694 C CA . LEU A 1 88 ? 10.964 11.744 -4.583 1.00 81.19 88 LEU A CA 1
ATOM 695 C C . LEU A 1 88 ? 11.534 10.931 -3.409 1.00 81.19 88 LEU A C 1
ATOM 697 O O . LEU A 1 88 ? 11.784 11.493 -2.342 1.00 81.19 88 LEU A O 1
ATOM 701 N N . ARG A 1 89 ? 11.697 9.619 -3.598 1.00 67.19 89 ARG A N 1
ATOM 702 C CA . ARG A 1 89 ? 12.410 8.715 -2.680 1.00 67.19 89 ARG A CA 1
ATOM 703 C C . ARG A 1 89 ? 13.629 8.113 -3.358 1.00 67.19 89 ARG A C 1
ATOM 705 O O . ARG A 1 89 ? 13.555 7.880 -4.585 1.00 67.19 89 ARG A O 1
#

Secondary structure (DSSP, 8-state):
--STTTTTSS--------EEEEE-SSEEEEEESS-EEEEE-TT--HHHHHHHHHHHHHH-TT----------GGGHHHHHHTTPPP---

Radius of gyration: 19.96 Å; chains: 1; bounding box: 35×46×55 Å

pLDDT: mean 80.96, std 15.05, range [42.25, 96.0]

Foldseek 3Di:
DVPVVVVVVPPPPVPPCQWDWDDDPAWIWIDGPPDIDIDGDPPHDPVVVVVVVVVVCVVPVPDDDDDDDDDDPVCPVVVVVVVDDDDDD